Protein AF-A0A1L9SQE2-F1 (afdb_monomer_lite)

Structure (mmCIF, N/CA/C/O backbone):
data_AF-A0A1L9SQE2-F1
#
_entry.id   AF-A0A1L9SQE2-F1
#
loop_
_atom_site.group_PDB
_atom_site.id
_atom_site.type_symbol
_atom_site.label_atom_id
_atom_site.label_alt_id
_atom_site.label_comp_id
_atom_site.label_asym_id
_atom_site.label_entity_id
_atom_site.label_seq_id
_atom_site.pdbx_PDB_ins_code
_atom_site.Cartn_x
_atom_site.Cartn_y
_atom_site.Cartn_z
_atom_site.occupancy
_atom_site.B_iso_or_equiv
_atom_site.auth_seq_id
_atom_site.auth_comp_id
_atom_site.auth_asym_id
_atom_site.auth_atom_id
_atom_site.pdbx_PDB_model_num
ATOM 1 N N . MET A 1 1 ? -3.687 12.313 14.641 1.00 82.38 1 MET A N 1
ATOM 2 C CA . MET A 1 1 ? -4.750 11.387 14.178 1.00 82.38 1 MET A CA 1
ATOM 3 C C . MET A 1 1 ? -4.198 10.440 13.119 1.00 82.38 1 MET A C 1
ATOM 5 O O . MET A 1 1 ? -3.576 10.914 12.171 1.00 82.38 1 MET A O 1
ATOM 9 N N . LEU A 1 2 ? -4.432 9.129 13.257 1.00 92.00 2 LEU A N 1
ATOM 10 C CA . LEU A 1 2 ? -3.891 8.088 12.364 1.00 92.00 2 LEU A CA 1
ATOM 11 C C . LEU A 1 2 ? -4.302 8.264 10.900 1.00 92.00 2 LEU A C 1
ATOM 13 O O . LEU A 1 2 ? -3.475 8.115 10.004 1.00 92.00 2 LEU A O 1
ATOM 17 N N . ARG A 1 3 ? -5.544 8.693 10.656 1.00 93.38 3 ARG A N 1
ATOM 18 C CA . ARG A 1 3 ? -6.059 8.968 9.308 1.00 93.38 3 ARG A CA 1
ATOM 19 C C . ARG A 1 3 ? -5.186 9.953 8.525 1.00 93.38 3 ARG A C 1
ATOM 21 O O . ARG A 1 3 ? -4.892 9.706 7.360 1.00 93.38 3 ARG A O 1
ATOM 28 N N . HIS A 1 4 ? -4.752 11.048 9.151 1.00 95.81 4 HIS A N 1
ATOM 29 C CA . HIS A 1 4 ? -3.895 12.037 8.485 1.00 95.81 4 HIS A CA 1
ATOM 30 C C . HIS A 1 4 ? -2.534 11.448 8.118 1.00 95.81 4 HIS A C 1
ATOM 32 O O . HIS A 1 4 ? -2.054 11.690 7.014 1.00 95.81 4 HIS A O 1
ATOM 38 N N . LYS A 1 5 ? -1.954 10.625 9.001 1.00 95.88 5 LYS A N 1
ATOM 39 C CA . LYS A 1 5 ? -0.678 9.953 8.737 1.00 95.88 5 LYS A CA 1
ATOM 40 C C . LYS A 1 5 ? -0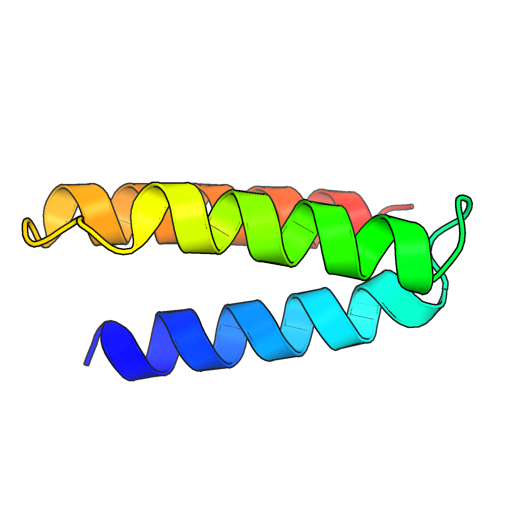.783 8.987 7.554 1.00 95.88 5 LYS A C 1
ATOM 42 O O . LYS A 1 5 ? 0.060 9.028 6.668 1.00 95.88 5 LYS A O 1
ATOM 47 N N . VAL A 1 6 ? -1.850 8.186 7.491 1.00 96.81 6 VAL A N 1
ATOM 48 C CA . VAL A 1 6 ? -2.107 7.274 6.361 1.00 96.81 6 VAL A CA 1
ATOM 49 C C . VAL A 1 6 ? -2.248 8.043 5.043 1.00 96.81 6 VAL A C 1
ATOM 51 O O . VAL A 1 6 ? -1.648 7.661 4.042 1.00 96.81 6 VAL A O 1
ATOM 54 N N . ILE A 1 7 ? -3.010 9.144 5.036 1.00 97.06 7 ILE A N 1
ATOM 55 C CA . ILE A 1 7 ? -3.208 9.970 3.834 1.00 97.06 7 ILE A CA 1
ATOM 56 C C . ILE A 1 7 ? -1.892 10.606 3.371 1.00 97.06 7 ILE A C 1
ATOM 58 O O . ILE A 1 7 ? -1.629 10.636 2.169 1.00 97.06 7 ILE A O 1
ATOM 62 N N . ALA A 1 8 ? -1.082 11.118 4.300 1.00 97.69 8 ALA A N 1
ATOM 63 C CA . ALA A 1 8 ? 0.222 11.692 3.982 1.00 97.69 8 ALA A CA 1
ATOM 64 C C . ALA A 1 8 ? 1.137 10.642 3.338 1.00 97.69 8 ALA A C 1
ATOM 66 O O . ALA A 1 8 ? 1.617 10.851 2.226 1.00 97.69 8 ALA A O 1
ATOM 67 N N . LEU A 1 9 ? 1.258 9.468 3.963 1.00 97.38 9 LEU A N 1
ATOM 68 C CA . LEU A 1 9 ? 2.106 8.384 3.473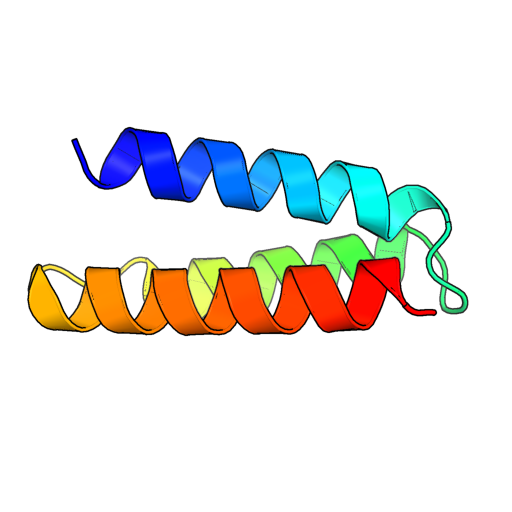 1.00 97.38 9 LEU A CA 1
ATOM 69 C C . LEU A 1 9 ? 1.673 7.871 2.090 1.00 97.38 9 LEU A C 1
ATOM 71 O O . LEU A 1 9 ? 2.512 7.630 1.227 1.00 97.38 9 LEU A O 1
ATOM 75 N N . TYR A 1 10 ? 0.364 7.773 1.835 1.00 97.69 10 TYR A N 1
ATOM 76 C CA . TYR A 1 10 ? -0.156 7.426 0.508 1.00 97.69 10 TYR A CA 1
ATOM 77 C C . TYR A 1 10 ? 0.275 8.435 -0.566 1.00 97.69 10 TYR A C 1
ATOM 79 O O . TYR A 1 10 ? 0.684 8.049 -1.661 1.00 97.69 10 TYR A O 1
ATOM 87 N N . LYS A 1 11 ? 0.206 9.737 -0.261 1.00 97.88 11 LYS A N 1
ATOM 88 C CA . LYS A 1 11 ? 0.616 10.802 -1.189 1.00 97.88 11 LYS A CA 1
ATOM 89 C C . LYS A 1 11 ? 2.125 10.820 -1.423 1.00 97.88 11 LYS A C 1
ATOM 91 O O . LYS A 1 11 ? 2.542 11.027 -2.559 1.00 97.88 11 LYS A O 1
ATOM 96 N N . GLU A 1 12 ? 2.921 10.588 -0.383 1.00 97.12 12 GLU A N 1
ATOM 97 C CA . GLU A 1 12 ? 4.380 10.488 -0.493 1.00 97.12 12 GLU A CA 1
ATOM 98 C C . GLU A 1 12 ? 4.789 9.307 -1.375 1.00 97.12 12 GLU A C 1
ATOM 100 O O . GLU A 1 12 ? 5.530 9.488 -2.338 1.00 97.12 12 GLU A O 1
ATOM 105 N N . LEU A 1 13 ? 4.224 8.120 -1.137 1.00 97.19 13 LEU A N 1
ATOM 106 C CA . LEU A 1 13 ? 4.486 6.945 -1.971 1.00 97.19 13 LEU A CA 1
ATOM 107 C C . LEU A 1 13 ? 4.051 7.165 -3.426 1.00 97.19 13 LEU A C 1
ATOM 109 O O . LEU A 1 13 ? 4.778 6.800 -4.345 1.00 97.19 13 LEU A O 1
ATOM 113 N N . LEU A 1 14 ? 2.904 7.812 -3.665 1.00 96.69 14 LEU A N 1
ATOM 114 C CA . LEU A 1 14 ? 2.478 8.199 -5.018 1.00 96.69 14 LEU A CA 1
ATOM 115 C C . LEU A 1 14 ? 3.450 9.160 -5.711 1.00 96.69 14 LEU A C 1
ATOM 117 O O . LEU A 1 14 ? 3.519 9.16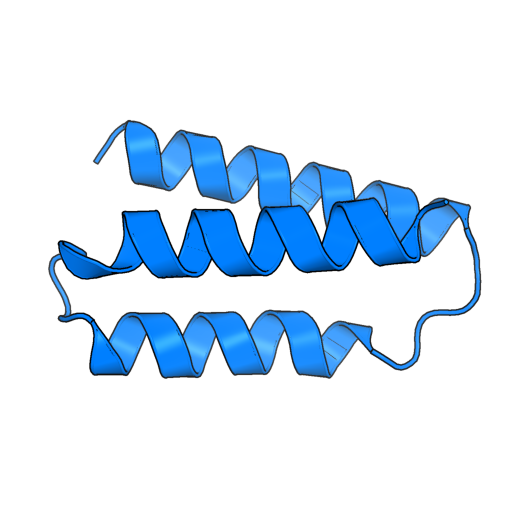4 -6.942 1.00 96.69 14 LEU A O 1
ATOM 121 N N . HIS A 1 15 ? 4.119 10.023 -4.948 1.00 96.25 15 HIS A N 1
ATOM 122 C CA . HIS A 1 15 ? 5.108 10.952 -5.473 1.00 96.25 15 HIS A CA 1
ATOM 123 C C . HIS A 1 15 ? 6.393 10.216 -5.857 1.00 96.25 15 HIS A C 1
ATOM 125 O O . HIS A 1 15 ? 6.815 10.337 -7.003 1.00 96.25 15 HIS A O 1
ATOM 131 N N . LEU A 1 16 ? 6.929 9.391 -4.952 1.00 95.19 16 LEU A N 1
ATOM 132 C CA . LEU A 1 16 ? 8.119 8.566 -5.194 1.00 95.19 16 LEU A CA 1
ATOM 133 C C . LEU A 1 16 ? 7.919 7.602 -6.370 1.00 95.19 16 LEU A C 1
ATOM 135 O O . LEU A 1 16 ? 8.766 7.470 -7.244 1.00 95.19 16 LEU A O 1
ATOM 139 N N . GLY A 1 17 ? 6.739 6.992 -6.465 1.00 95.00 17 GLY A N 1
ATOM 140 C CA . GLY A 1 17 ? 6.406 6.053 -7.532 1.00 95.00 17 GLY A CA 1
ATOM 141 C C . GLY A 1 17 ? 6.267 6.653 -8.936 1.00 95.00 17 GLY A C 1
ATOM 142 O O . GLY A 1 17 ? 5.901 5.928 -9.861 1.00 95.00 17 GLY A O 1
ATOM 143 N N . ARG A 1 18 ? 6.496 7.960 -9.127 1.00 94.50 18 ARG A N 1
ATOM 144 C CA . ARG A 1 18 ? 6.447 8.599 -10.455 1.00 94.50 18 ARG A CA 1
ATOM 145 C C . ARG A 1 18 ? 7.586 8.149 -11.361 1.00 94.50 18 ARG A C 1
ATOM 147 O O . ARG A 1 18 ? 7.363 8.016 -12.560 1.00 94.50 18 ARG A O 1
ATOM 154 N N . GLU A 1 19 ? 8.746 7.891 -10.772 1.00 90.94 19 GLU A N 1
ATOM 155 C CA . GLU A 1 19 ? 9.968 7.469 -11.468 1.00 90.94 19 GLU A CA 1
ATOM 156 C C . GLU A 1 19 ? 10.192 5.954 -11.363 1.00 90.94 19 GLU A C 1
ATOM 158 O O . GLU A 1 19 ? 11.251 5.441 -11.707 1.00 90.94 19 GLU A O 1
ATOM 163 N N . TYR A 1 20 ? 9.180 5.212 -10.902 1.00 94.06 20 TYR A N 1
ATOM 164 C CA . TYR A 1 20 ? 9.296 3.775 -10.691 1.00 94.06 20 TYR A CA 1
ATOM 165 C C . TYR A 1 20 ? 9.628 3.036 -12.007 1.00 94.06 20 TYR A C 1
ATOM 167 O O . TYR A 1 20 ? 8.943 3.284 -13.005 1.00 94.06 20 TYR A O 1
ATOM 175 N N . PRO A 1 21 ? 10.578 2.074 -12.029 1.00 93.00 21 PRO A N 1
ATOM 176 C CA . PRO A 1 21 ? 11.064 1.453 -13.271 1.00 93.00 21 PRO A CA 1
ATOM 177 C C . PRO A 1 21 ? 9.982 0.786 -14.134 1.00 93.00 21 PRO A C 1
ATOM 179 O O . PRO A 1 21 ? 10.032 0.835 -15.358 1.00 93.00 21 PRO A O 1
ATOM 182 N N . ALA A 1 22 ? 8.964 0.191 -13.505 1.00 94.12 22 ALA A N 1
ATOM 183 C CA . ALA A 1 22 ? 7.828 -0.425 -14.203 1.00 94.12 22 ALA A CA 1
ATOM 184 C C . ALA A 1 22 ? 6.754 0.590 -14.661 1.00 94.12 22 ALA A C 1
ATOM 186 O O . ALA A 1 22 ? 5.705 0.213 -15.186 1.00 94.12 22 ALA A O 1
ATOM 187 N N . GLY A 1 23 ? 6.997 1.881 -14.440 1.00 94.94 23 GLY A N 1
ATOM 188 C CA . GLY A 1 23 ? 6.144 2.994 -14.824 1.00 94.94 23 GLY A CA 1
ATOM 189 C C . GLY A 1 23 ? 5.158 3.448 -13.735 1.00 94.94 23 GLY A C 1
ATOM 190 O O . GLY A 1 23 ? 4.696 2.656 -12.901 1.00 94.94 23 GLY A O 1
ATOM 191 N N . PRO A 1 24 ? 4.746 4.730 -13.774 1.00 94.44 24 PRO A N 1
ATOM 192 C CA . PRO A 1 24 ? 3.904 5.340 -12.746 1.00 94.44 24 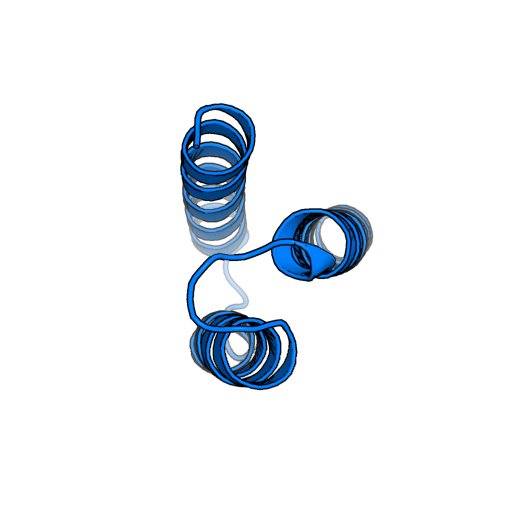PRO A CA 1
ATOM 193 C C . PRO A 1 24 ? 2.503 4.729 -12.668 1.00 94.44 24 PRO A C 1
ATOM 195 O O . PRO A 1 24 ? 1.929 4.638 -11.586 1.00 94.44 24 PRO A O 1
ATOM 198 N N . SER A 1 25 ? 1.928 4.295 -13.795 1.00 96.06 25 SER A N 1
ATOM 199 C CA . SER A 1 25 ? 0.595 3.672 -13.806 1.00 96.06 25 SER A CA 1
ATOM 200 C C . SER A 1 25 ? 0.593 2.326 -13.079 1.00 96.06 25 SER A C 1
ATOM 202 O O . SER A 1 25 ? -0.297 2.054 -12.273 1.00 96.06 25 SER A O 1
ATOM 204 N N . PHE A 1 26 ? 1.625 1.509 -13.315 1.00 95.75 26 PHE A N 1
ATOM 205 C CA . PHE A 1 26 ? 1.797 0.221 -12.648 1.00 95.75 26 PHE A CA 1
ATOM 206 C C . PHE A 1 26 ? 1.953 0.402 -11.136 1.00 95.75 26 PHE A C 1
ATOM 208 O O . PHE A 1 26 ? 1.252 -0.240 -10.351 1.00 95.75 26 PHE A O 1
ATOM 215 N N . PHE A 1 27 ? 2.818 1.333 -10.726 1.00 96.31 27 PHE A N 1
ATOM 216 C CA . PHE A 1 27 ? 3.032 1.627 -9.314 1.00 96.31 27 PHE A CA 1
ATOM 217 C C . PHE A 1 27 ? 1.748 2.114 -8.630 1.00 96.31 27 PHE A C 1
ATOM 219 O O . PHE A 1 27 ? 1.365 1.589 -7.584 1.00 96.31 27 PHE A O 1
ATOM 226 N N . ARG A 1 28 ? 1.037 3.072 -9.244 1.00 96.94 28 ARG A N 1
ATOM 227 C CA . ARG A 1 28 ? -0.228 3.617 -8.720 1.00 96.94 28 ARG A CA 1
ATOM 228 C C . ARG A 1 28 ? -1.271 2.531 -8.480 1.00 96.94 28 ARG A C 1
ATOM 230 O O . ARG A 1 28 ? -1.887 2.522 -7.416 1.00 96.94 28 ARG A O 1
ATOM 237 N N . ALA A 1 29 ? -1.447 1.614 -9.433 1.00 97.75 29 ALA A N 1
ATOM 238 C CA . ALA A 1 29 ? -2.405 0.520 -9.308 1.00 97.75 29 ALA A CA 1
ATOM 239 C C . ALA A 1 29 ? -2.069 -0.398 -8.120 1.00 97.75 29 ALA A C 1
ATOM 241 O O . ALA A 1 29 ? -2.941 -0.708 -7.306 1.00 97.75 29 ALA A O 1
ATOM 242 N N . ARG A 1 30 ? -0.791 -0.777 -7.969 1.00 96.75 30 ARG A N 1
ATOM 243 C CA . ARG A 1 30 ? -0.339 -1.633 -6.860 1.00 96.75 30 ARG A CA 1
ATOM 244 C C . ARG A 1 30 ? -0.433 -0.941 -5.505 1.00 96.75 30 ARG A C 1
ATOM 246 O O . ARG A 1 30 ? -0.896 -1.557 -4.547 1.00 96.75 30 ARG A O 1
ATOM 253 N N . LEU A 1 31 ? -0.036 0.329 -5.428 1.00 97.31 31 LEU A N 1
ATOM 254 C CA . LEU A 1 31 ? -0.141 1.120 -4.205 1.00 97.31 31 LEU A CA 1
ATOM 255 C C . LEU A 1 31 ? -1.603 1.244 -3.766 1.00 97.31 31 LEU A C 1
ATOM 257 O O . LEU A 1 31 ? -1.922 0.992 -2.605 1.00 97.31 31 LEU A O 1
ATOM 261 N N . HIS A 1 32 ? -2.498 1.587 -4.695 1.00 97.88 32 HIS A N 1
ATOM 262 C CA . HIS A 1 32 ? -3.921 1.700 -4.400 1.00 97.88 32 HIS A CA 1
ATOM 263 C C . HIS A 1 32 ? -4.496 0.378 -3.882 1.00 97.88 32 HIS A C 1
ATOM 265 O O . HIS A 1 32 ? -5.142 0.373 -2.837 1.00 97.88 32 HIS A O 1
ATOM 271 N N . ALA A 1 33 ? -4.200 -0.741 -4.550 1.00 98.12 33 ALA A N 1
ATOM 272 C CA . ALA A 1 33 ? -4.645 -2.063 -4.117 1.00 98.12 33 ALA A CA 1
ATOM 273 C C . ALA A 1 33 ? -4.155 -2.410 -2.698 1.00 98.12 33 ALA A C 1
ATOM 275 O O . ALA A 1 33 ? -4.935 -2.900 -1.882 1.00 98.12 33 ALA A O 1
ATOM 276 N N . ALA A 1 34 ? -2.895 -2.103 -2.368 1.00 97.06 34 ALA A N 1
ATOM 277 C CA . ALA A 1 34 ? -2.331 -2.365 -1.044 1.00 97.06 34 ALA A CA 1
ATOM 278 C C . ALA A 1 34 ? -3.019 -1.553 0.070 1.00 97.06 34 ALA A C 1
ATOM 280 O O . ALA A 1 34 ? -3.311 -2.092 1.140 1.00 97.06 34 ALA A O 1
ATOM 281 N N . PHE A 1 35 ? -3.316 -0.273 -0.175 1.00 97.50 35 PHE A N 1
ATOM 282 C CA . PHE A 1 35 ? -4.037 0.566 0.789 1.00 97.50 35 PHE A CA 1
ATOM 283 C C . PHE A 1 35 ? -5.517 0.171 0.891 1.00 97.50 35 PHE A C 1
ATOM 285 O O . PHE A 1 35 ? -6.050 0.088 1.997 1.00 97.50 35 PHE A O 1
ATOM 292 N N . ALA A 1 36 ? -6.167 -0.134 -0.235 1.00 97.75 36 ALA A N 1
ATOM 293 C CA . ALA A 1 36 ? -7.559 -0.579 -0.274 1.00 97.75 36 ALA A CA 1
ATOM 294 C C . ALA A 1 36 ? -7.762 -1.893 0.496 1.00 97.75 36 ALA A C 1
ATOM 296 O O . ALA A 1 36 ? -8.704 -1.999 1.282 1.00 97.75 36 ALA A O 1
ATOM 297 N N . ALA A 1 37 ? -6.834 -2.848 0.362 1.00 97.31 37 ALA A N 1
ATOM 298 C CA . ALA A 1 37 ? -6.854 -4.108 1.105 1.00 97.31 37 ALA A CA 1
ATOM 299 C C . ALA A 1 37 ? -6.865 -3.911 2.632 1.00 97.31 37 ALA A C 1
ATOM 301 O O . ALA A 1 37 ? -7.392 -4.756 3.343 1.00 97.31 37 ALA A O 1
ATOM 302 N N . ASN A 1 38 ? -6.348 -2.786 3.139 1.00 96.50 38 ASN A N 1
ATOM 303 C CA . ASN A 1 38 ? -6.279 -2.469 4.569 1.00 96.50 38 ASN A CA 1
ATOM 304 C C . ASN A 1 38 ? -7.304 -1.400 5.011 1.00 96.50 38 ASN A C 1
ATOM 306 O O . ASN A 1 38 ? -7.313 -0.989 6.169 1.00 96.50 38 ASN A O 1
ATOM 310 N N . ALA A 1 39 ? -8.200 -0.938 4.130 1.00 96.06 39 ALA A N 1
ATOM 311 C CA . ALA A 1 39 ? -9.152 0.139 4.443 1.00 96.06 39 ALA A CA 1
ATOM 312 C C . ALA A 1 39 ? -10.232 -0.253 5.477 1.00 96.06 39 ALA A C 1
ATOM 314 O O . ALA A 1 39 ? -10.899 0.609 6.066 1.00 96.06 39 ALA A O 1
ATOM 315 N N . HIS A 1 40 ? -10.417 -1.554 5.701 1.00 96.75 40 HIS A N 1
ATOM 316 C CA . HIS A 1 40 ? -11.359 -2.098 6.674 1.00 96.75 40 HIS A CA 1
ATOM 317 C C . HIS A 1 40 ? -10.810 -2.106 8.108 1.00 96.75 40 HIS A C 1
ATOM 319 O O . HIS A 1 40 ? -11.603 -2.254 9.034 1.00 96.75 40 HIS A O 1
ATOM 325 N N . LEU A 1 41 ? -9.501 -1.900 8.307 1.00 97.06 41 LEU A N 1
ATOM 326 C CA . LEU A 1 41 ? -8.894 -1.883 9.638 1.00 97.06 41 LEU A CA 1
ATOM 327 C C . LEU A 1 41 ? -9.541 -0.801 10.519 1.00 97.06 41 LEU A C 1
ATOM 329 O O . LEU A 1 41 ? -9.810 0.326 10.078 1.00 97.06 41 LEU A O 1
ATOM 333 N N . ARG A 1 42 ? -9.829 -1.172 11.768 1.00 95.94 42 ARG A N 1
ATOM 334 C CA . ARG A 1 42 ? -10.398 -0.293 12.805 1.00 95.94 42 ARG A CA 1
ATOM 335 C C . ARG A 1 42 ? -9.580 -0.308 14.091 1.00 95.94 42 ARG A C 1
ATOM 337 O O . ARG A 1 42 ? -9.620 0.675 14.820 1.00 95.94 42 ARG A O 1
ATOM 344 N N . ASP A 1 43 ? -8.836 -1.383 14.335 1.00 97.44 43 ASP A N 1
ATOM 345 C CA . ASP A 1 43 ? -7.911 -1.483 15.454 1.00 97.44 43 ASP A CA 1
ATOM 346 C C . ASP A 1 43 ? -6.696 -0.567 15.245 1.00 97.44 43 ASP A C 1
ATOM 348 O O . ASP A 1 43 ? -6.047 -0.587 14.194 1.00 97.44 43 ASP A O 1
ATOM 352 N N . GLU A 1 44 ? -6.379 0.257 16.245 1.00 96.69 44 GLU A N 1
ATOM 353 C CA . GLU A 1 44 ? -5.269 1.206 16.135 1.00 96.69 44 GLU A CA 1
ATOM 354 C C . GLU A 1 44 ? -3.916 0.499 16.010 1.00 96.69 44 GLU A C 1
ATOM 356 O O . GLU A 1 44 ? -3.064 0.957 15.244 1.00 96.69 44 GLU A O 1
ATOM 361 N N . ALA A 1 45 ? -3.703 -0.625 16.700 1.00 97.38 45 ALA A N 1
ATOM 362 C CA . ALA A 1 45 ? -2.433 -1.343 16.655 1.00 97.38 45 ALA A CA 1
ATOM 363 C C . ALA A 1 45 ? -2.195 -1.992 15.280 1.00 97.38 45 ALA A C 1
ATOM 365 O O . ALA A 1 45 ? -1.066 -2.009 14.780 1.00 97.38 45 ALA A O 1
ATOM 366 N N . GLU A 1 46 ? -3.239 -2.495 14.623 1.00 97.69 46 GLU A N 1
ATOM 367 C CA . GLU A 1 46 ? -3.181 -2.940 13.227 1.00 97.69 46 GLU A CA 1
ATOM 368 C C . GLU A 1 46 ? -2.881 -1.788 12.263 1.00 97.69 46 GLU A C 1
ATOM 370 O O . GLU A 1 46 ? -2.004 -1.922 11.405 1.00 97.69 46 GLU A O 1
ATOM 375 N N . ILE A 1 47 ? -3.524 -0.629 12.441 1.00 97.62 47 ILE A N 1
ATOM 376 C CA . ILE A 1 47 ? -3.251 0.563 11.624 1.00 97.62 47 ILE A CA 1
ATOM 377 C C . ILE A 1 47 ? -1.796 1.019 11.805 1.00 97.62 47 ILE A C 1
ATOM 379 O O . ILE A 1 47 ? -1.117 1.328 10.824 1.00 97.62 47 ILE A O 1
ATOM 383 N N . HIS A 1 48 ? -1.279 1.016 13.034 1.00 97.81 48 HIS A N 1
ATOM 384 C CA . HIS A 1 48 ? 0.118 1.336 13.317 1.00 97.81 48 HIS A CA 1
ATOM 385 C C . HIS A 1 48 ? 1.092 0.374 12.626 1.00 97.81 48 HIS A C 1
ATOM 387 O O . HIS A 1 48 ? 2.071 0.831 12.030 1.00 97.81 48 HIS A O 1
ATOM 393 N N . ARG A 1 49 ? 0.810 -0.934 12.647 1.00 97.69 49 ARG A N 1
ATOM 394 C CA . ARG A 1 49 ? 1.612 -1.947 11.941 1.00 97.69 49 ARG A CA 1
ATOM 395 C C . ARG A 1 49 ? 1.580 -1.748 10.425 1.00 97.69 49 ARG A C 1
ATOM 397 O O . ARG A 1 49 ? 2.626 -1.798 9.779 1.00 97.69 49 ARG A O 1
ATOM 404 N N . ALA A 1 50 ? 0.412 -1.453 9.856 1.00 97.69 50 ALA A N 1
ATOM 405 C CA . ALA A 1 50 ? 0.279 -1.154 8.431 1.00 97.69 50 ALA A CA 1
ATOM 406 C C . ALA A 1 50 ? 1.065 0.108 8.031 1.00 97.69 50 ALA A C 1
ATOM 408 O O . ALA A 1 50 ? 1.755 0.108 7.011 1.00 97.69 50 ALA A O 1
ATOM 409 N N . ILE A 1 51 ? 1.027 1.157 8.862 1.00 97.62 51 ILE A N 1
ATOM 410 C CA . ILE A 1 51 ? 1.831 2.371 8.669 1.00 97.62 51 ILE A CA 1
ATOM 411 C C . ILE A 1 51 ? 3.327 2.037 8.705 1.00 97.62 51 ILE A C 1
ATOM 413 O O . ILE A 1 51 ? 4.045 2.440 7.799 1.00 97.62 51 ILE A O 1
ATOM 417 N N . GLN A 1 52 ? 3.805 1.276 9.697 1.00 97.69 52 GLN A N 1
ATOM 418 C CA . GLN A 1 52 ? 5.219 0.875 9.778 1.00 97.69 52 GLN A CA 1
ATOM 419 C C . GLN A 1 52 ? 5.675 0.103 8.536 1.00 97.69 52 GLN A C 1
ATOM 421 O O . GLN A 1 52 ? 6.758 0.358 8.014 1.00 97.69 52 GLN A O 1
ATOM 426 N N . LYS A 1 53 ? 4.833 -0.801 8.024 1.00 97.06 53 LYS A N 1
ATOM 427 C CA . LYS A 1 53 ? 5.113 -1.527 6.783 1.00 97.06 53 LYS A CA 1
ATOM 428 C C . LYS A 1 53 ? 5.214 -0.588 5.578 1.00 97.06 53 LYS A C 1
ATOM 430 O O . LYS A 1 53 ? 6.119 -0.740 4.767 1.00 97.06 53 LYS A O 1
ATOM 435 N N . ALA A 1 54 ? 4.309 0.379 5.453 1.00 97.06 54 ALA A N 1
ATOM 436 C CA . ALA A 1 54 ? 4.350 1.343 4.357 1.00 97.06 54 ALA A CA 1
ATOM 437 C C . ALA A 1 54 ? 5.566 2.292 4.449 1.00 97.06 54 ALA A C 1
ATOM 439 O O . ALA A 1 54 ? 6.155 2.610 3.421 1.00 97.06 54 ALA A O 1
ATOM 440 N N . GLU A 1 55 ? 5.994 2.675 5.656 1.00 97.56 55 GLU A N 1
ATOM 441 C CA . GLU A 1 55 ? 7.240 3.430 5.891 1.00 97.56 55 GLU A CA 1
ATOM 442 C C . GLU A 1 55 ? 8.489 2.616 5.522 1.00 97.56 55 GLU A C 1
ATOM 444 O O . GLU A 1 55 ? 9.452 3.159 4.988 1.00 97.56 55 GLU A O 1
ATOM 449 N N . TYR A 1 56 ? 8.482 1.304 5.772 1.00 96.94 56 TYR A N 1
ATOM 450 C CA . TYR A 1 56 ? 9.559 0.418 5.327 1.00 96.94 56 TYR A CA 1
ATOM 451 C C . TYR A 1 56 ? 9.647 0.374 3.796 1.00 96.94 56 TYR A C 1
ATOM 453 O O . TYR A 1 56 ? 10.706 0.643 3.238 1.00 96.94 56 TYR A O 1
ATOM 461 N N . VAL A 1 57 ? 8.517 0.143 3.117 1.00 94.56 57 VAL A N 1
ATOM 462 C CA . VAL A 1 57 ? 8.451 0.122 1.644 1.00 94.56 57 VAL A CA 1
ATOM 463 C C . VAL A 1 57 ? 8.864 1.467 1.042 1.00 94.56 57 VAL A C 1
ATOM 465 O O . VAL A 1 57 ? 9.529 1.500 0.012 1.00 94.56 57 VAL A O 1
ATOM 468 N N . LYS A 1 58 ? 8.509 2.585 1.687 1.00 95.81 58 LYS A N 1
ATOM 469 C CA . LYS A 1 58 ? 8.967 3.920 1.284 1.00 95.81 58 LYS A CA 1
ATOM 470 C C . LYS A 1 58 ? 10.495 3.979 1.208 1.00 95.81 58 LYS A C 1
ATOM 472 O O . LYS A 1 58 ? 11.017 4.388 0.178 1.00 95.81 58 LYS A O 1
ATOM 477 N N . ARG A 1 59 ? 11.192 3.514 2.250 1.00 96.50 59 ARG A N 1
ATOM 478 C CA . ARG A 1 59 ? 12.664 3.492 2.290 1.00 96.50 59 ARG A CA 1
ATOM 479 C C . ARG A 1 59 ? 13.269 2.590 1.222 1.00 96.50 59 ARG A C 1
ATOM 481 O O . ARG A 1 59 ? 14.315 2.922 0.686 1.00 96.50 59 ARG A O 1
ATOM 488 N N . GLU A 1 60 ? 12.623 1.465 0.915 1.00 94.38 60 GLU A N 1
ATOM 489 C CA . GLU A 1 60 ? 13.067 0.601 -0.184 1.00 94.38 60 GLU A CA 1
ATOM 490 C C . GLU A 1 60 ? 12.972 1.324 -1.528 1.00 94.38 60 GLU A C 1
ATOM 492 O O . GLU A 1 60 ? 13.896 1.237 -2.324 1.00 94.38 60 G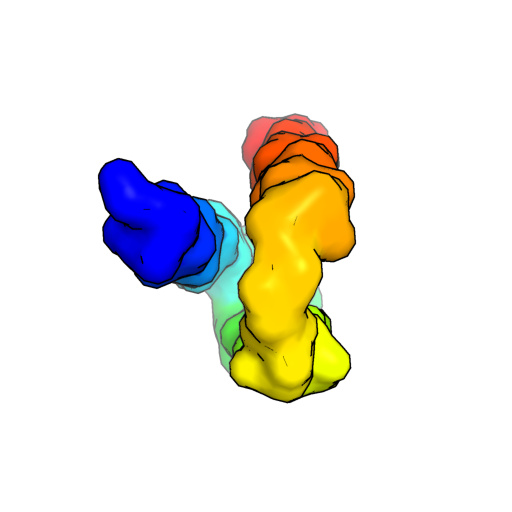LU A O 1
ATOM 497 N N . ILE A 1 61 ? 11.890 2.071 -1.767 1.00 92.19 61 ILE A N 1
ATOM 498 C CA . ILE A 1 61 ? 11.709 2.835 -3.009 1.00 92.19 61 ILE A CA 1
ATOM 499 C C . ILE A 1 61 ? 12.684 4.013 -3.091 1.00 92.19 61 ILE A C 1
ATOM 501 O O . ILE A 1 61 ? 13.185 4.292 -4.169 1.00 92.19 61 ILE A O 1
ATOM 505 N N . GLU A 1 62 ? 12.963 4.693 -1.979 1.00 92.00 62 GLU A N 1
ATOM 506 C CA . GLU A 1 62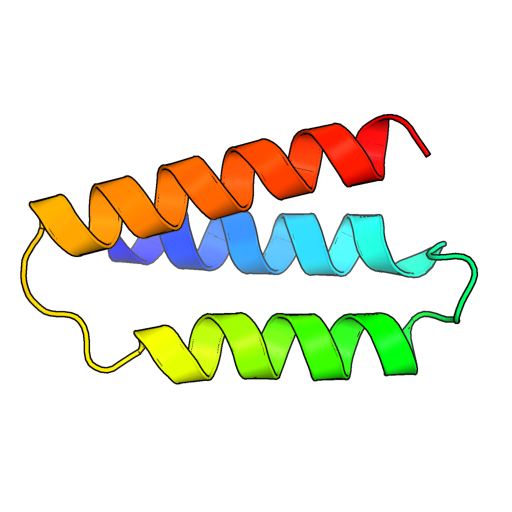 ? 13.955 5.781 -1.921 1.00 92.00 62 GLU A CA 1
ATOM 507 C C . GLU A 1 62 ? 15.393 5.299 -2.180 1.00 92.00 62 GLU A C 1
ATOM 509 O O . GLU A 1 62 ? 16.257 6.113 -2.495 1.00 92.00 62 GLU A O 1
ATOM 514 N N . ALA A 1 63 ? 15.655 3.999 -2.023 1.00 93.00 63 ALA A N 1
ATOM 515 C CA . ALA A 1 63 ? 16.959 3.383 -2.250 1.00 93.00 63 ALA A CA 1
ATOM 516 C C . ALA A 1 63 ? 17.111 2.730 -3.640 1.00 93.00 63 ALA A C 1
ATOM 518 O O . ALA A 1 63 ? 18.187 2.200 -3.926 1.00 93.00 63 ALA A O 1
ATOM 519 N N . LEU A 1 64 ? 16.051 2.725 -4.461 1.00 87.00 64 LEU A N 1
ATOM 520 C CA . LEU A 1 64 ? 16.067 2.270 -5.861 1.00 87.00 64 LEU A CA 1
ATOM 521 C C . LEU A 1 64 ? 16.599 3.366 -6.788 1.00 87.00 64 LEU A C 1
ATOM 523 O O . LEU A 1 64 ? 17.326 2.993 -7.735 1.00 87.00 64 LEU A O 1
#

pLDDT: mean 95.81, std 2.66, range [82.38, 98.12]

Organism: NCBI:txid1073090

Secondary structure (DSSP, 8-state):
-HHHHHHHHHHHHHHHGGG-TT-HHHHHHHHHHHHHHTTT---HHHHHHHHHHHHHHHHHHHT-

Radius of gyration: 11.79 Å; chains: 1; bounding box: 28×16×32 Å

Foldseek 3Di:
DLVVLLVVLLVLQLVLLCVPPVHSVVSNVVSVVLVVVCVPDDDPVSSVVSSVVSVVVSVVSVVD

InterPro domains:
  IPR045296 ETFRF1, LYR domain [cd20265] (3-64)
  IPR052000 Electron transfer flavoprotein regulatory factor 1 [PTHR21024] (2-64)

Sequence (64 aa):
MLRHKVIALYKELLHLGREYPAGPSFFRARLHAAFAANAHLRDEAEIHRAIQKAEYVKREIEAL